Protein AF-A0A2M7WVD7-F1 (afdb_monomer)

Secondary structure (DSSP, 8-state):
------------S----------SS---------TT----SSPEEEE-SSSSSGGGEEEE---S---TTTTT-TT---SSHHHHHHHHHHHHHHHHHHHHHHHHHHHHHHHHHHHHHHHHHHHHHHHHHHHHHHHHHHHHHHHHHHHHHHHHHHHHHHHHHHHHHHHHHHHTT-

Solvent-accessible surface area (backbone atoms only — not comparable to full-atom values): 10589 Å² total; per-residue (Å²): 141,82,88,82,84,84,80,88,83,77,88,81,91,80,88,86,80,84,86,81,86,81,88,87,91,74,80,74,45,66,75,56,95,51,91,94,47,46,50,30,83,40,53,45,70,43,80,77,50,94,57,95,49,74,90,27,41,51,72,49,79,48,45,72,58,82,46,51,63,72,45,66,61,65,79,66,55,66,89,41,76,69,44,37,54,55,43,50,54,45,51,51,52,37,49,51,53,53,50,51,53,51,49,53,53,51,52,52,49,52,51,50,53,51,52,50,55,51,49,52,52,53,51,51,54,52,49,52,52,51,49,54,51,53,52,52,53,49,50,52,50,50,52,51,50,52,51,52,51,50,50,54,54,46,51,53,52,50,52,53,49,52,53,52,54,54,53,58,56,58,58,73,78,104

Mean predicted aligned error: 15.78 Å

Structure (mmCIF, N/CA/C/O backbone):
data_AF-A0A2M7WVD7-F1
#
_entry.id   AF-A0A2M7WVD7-F1
#
loop_
_atom_site.group_PDB
_atom_site.id
_atom_site.type_symbol
_atom_site.label_atom_id
_atom_site.label_alt_id
_atom_site.label_comp_id
_atom_site.label_asym_id
_atom_site.label_entity_id
_atom_site.label_seq_id
_atom_site.pdbx_PDB_ins_code
_atom_site.Cartn_x
_atom_site.Cartn_y
_atom_site.Cartn_z
_atom_site.occupancy
_atom_site.B_iso_or_equiv
_atom_site.auth_seq_id
_atom_site.auth_comp_id
_atom_site.auth_asym_id
_atom_site.auth_atom_id
_atom_site.pdbx_PDB_model_num
ATOM 1 N N . GLY A 1 1 ? 25.187 -17.369 32.639 1.00 41.97 1 GLY A N 1
ATOM 2 C CA . GLY A 1 1 ? 24.938 -17.478 31.192 1.00 41.97 1 GLY A CA 1
ATOM 3 C C . GLY A 1 1 ? 24.558 -16.109 30.700 1.00 41.97 1 GLY A C 1
ATOM 4 O O . GLY A 1 1 ? 23.445 -15.685 30.964 1.00 41.97 1 GLY A O 1
ATOM 5 N N . GLY A 1 2 ? 25.528 -15.379 30.153 1.00 37.69 2 GLY A N 1
ATOM 6 C CA . GLY A 1 2 ? 25.377 -13.987 29.734 1.00 37.69 2 GLY A CA 1
ATOM 7 C C . GLY A 1 2 ? 25.193 -13.874 28.225 1.00 37.69 2 GLY A C 1
ATOM 8 O O . GLY A 1 2 ? 25.705 -14.704 27.479 1.00 37.69 2 GLY A O 1
ATOM 9 N N . MET A 1 3 ? 24.480 -12.838 27.794 1.00 37.09 3 MET A N 1
ATOM 10 C CA . MET A 1 3 ? 24.447 -12.393 26.403 1.00 37.09 3 MET A CA 1
ATOM 11 C C . MET A 1 3 ? 25.398 -11.204 26.274 1.00 37.09 3 MET A C 1
ATOM 13 O O . MET A 1 3 ? 25.155 -10.139 26.837 1.00 37.09 3 MET A O 1
ATOM 17 N N . THR A 1 4 ? 26.514 -11.413 25.584 1.00 37.66 4 THR A N 1
ATOM 18 C CA . THR A 1 4 ? 27.480 -10.374 25.221 1.00 37.66 4 THR A CA 1
ATOM 19 C C . THR A 1 4 ? 27.088 -9.766 23.879 1.00 37.66 4 THR A C 1
ATOM 21 O O . THR A 1 4 ? 27.041 -10.476 22.875 1.00 37.66 4 THR A O 1
ATOM 24 N N . PHE A 1 5 ? 26.850 -8.457 23.849 1.00 33.06 5 PHE A N 1
ATOM 25 C CA . PHE A 1 5 ? 26.744 -7.685 22.614 1.00 33.06 5 PHE A CA 1
ATOM 26 C C . PHE A 1 5 ? 28.155 -7.327 22.136 1.00 33.06 5 PHE A C 1
ATOM 28 O O . PHE A 1 5 ? 28.904 -6.660 22.847 1.00 33.06 5 PHE A O 1
ATOM 35 N N . THR A 1 6 ? 28.531 -7.798 20.949 1.00 39.28 6 THR A N 1
ATOM 36 C CA . THR A 1 6 ? 29.788 -7.429 20.290 1.00 39.28 6 THR A CA 1
ATOM 37 C C . THR A 1 6 ? 29.563 -6.170 19.452 1.00 39.28 6 THR A C 1
ATOM 39 O O . THR A 1 6 ? 28.767 -6.174 18.515 1.00 39.28 6 THR A O 1
ATOM 42 N N . SER A 1 7 ? 30.222 -5.067 19.817 1.00 31.38 7 SER A N 1
ATOM 43 C CA . SER A 1 7 ? 30.329 -3.878 18.969 1.00 31.38 7 SER A CA 1
ATOM 44 C C . SER A 1 7 ? 31.570 -4.015 18.090 1.00 31.38 7 SER A C 1
ATOM 46 O O . SER A 1 7 ? 32.684 -4.081 18.612 1.00 31.38 7 SER A O 1
ATOM 48 N N . ALA A 1 8 ? 31.407 -4.006 16.769 1.00 38.06 8 ALA A N 1
ATOM 49 C CA . ALA A 1 8 ? 32.526 -3.794 15.861 1.00 38.06 8 ALA A CA 1
ATOM 50 C C . ALA A 1 8 ? 32.757 -2.283 15.718 1.00 38.06 8 ALA A C 1
ATOM 52 O O . ALA A 1 8 ? 31.971 -1.584 15.082 1.00 38.06 8 ALA A O 1
ATOM 53 N N . VAL A 1 9 ? 33.826 -1.783 16.343 1.00 37.94 9 VAL A N 1
ATOM 54 C CA . VAL A 1 9 ? 34.378 -0.455 16.064 1.00 37.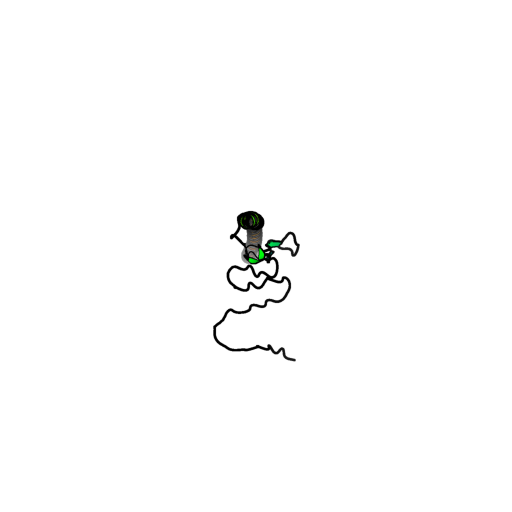94 9 VAL A CA 1
ATOM 55 C C . VAL A 1 9 ? 35.412 -0.589 14.946 1.00 37.94 9 VAL A C 1
ATOM 57 O O . VAL A 1 9 ? 36.328 -1.403 15.035 1.00 37.94 9 VAL A O 1
ATOM 60 N N . ALA A 1 10 ? 35.291 0.232 13.910 1.00 35.69 10 ALA A N 1
ATOM 61 C CA . ALA A 1 10 ? 36.413 0.616 13.066 1.00 35.69 10 ALA A CA 1
ATOM 62 C C . ALA A 1 10 ? 36.287 2.122 12.807 1.00 35.69 10 ALA A C 1
ATOM 64 O O . ALA A 1 10 ? 35.355 2.569 12.144 1.00 35.69 10 ALA A O 1
ATOM 65 N N . GLY A 1 11 ? 37.193 2.912 13.398 1.00 30.45 11 GLY A N 1
ATOM 66 C CA . GLY A 1 11 ? 37.416 4.304 12.993 1.00 30.45 11 GLY A CA 1
ATOM 67 C C . GLY A 1 11 ? 37.892 4.341 11.534 1.00 30.45 11 GLY A C 1
ATOM 68 O O . GLY A 1 11 ? 38.544 3.406 11.085 1.00 30.45 11 GLY A O 1
ATOM 69 N N . SER A 1 12 ? 37.573 5.358 10.737 1.00 31.17 12 SER A N 1
ATOM 70 C CA . SER A 1 12 ? 37.892 6.763 10.988 1.00 31.17 12 SER A CA 1
ATOM 71 C C . SER A 1 12 ? 36.862 7.739 10.382 1.00 31.17 12 SER A C 1
ATOM 73 O O . SER A 1 12 ? 36.537 7.679 9.205 1.00 31.17 12 SER A O 1
ATOM 75 N N . GLY A 1 13 ? 36.418 8.699 11.204 1.00 38.62 13 GLY A N 1
ATOM 76 C CA . GLY A 1 13 ? 36.063 10.065 10.794 1.00 38.62 13 GLY A CA 1
ATOM 77 C C . GLY A 1 13 ? 34.844 10.294 9.891 1.00 38.62 13 GLY A C 1
ATOM 78 O O . GLY A 1 13 ? 35.018 10.644 8.732 1.00 38.62 13 GLY A O 1
ATOM 79 N N . THR A 1 14 ? 33.626 10.224 10.440 1.00 38.44 14 THR A N 1
ATOM 80 C CA . THR A 1 14 ? 32.511 11.203 10.280 1.00 38.44 14 THR A CA 1
ATOM 81 C C . THR A 1 14 ? 31.289 10.718 11.092 1.00 38.44 14 THR A C 1
ATOM 83 O O . THR A 1 14 ? 31.072 9.511 11.186 1.00 38.44 14 THR A O 1
ATOM 86 N N . PRO A 1 15 ? 30.526 11.597 11.775 1.00 40.53 15 PRO A N 1
ATOM 87 C CA . PRO A 1 15 ? 29.565 11.174 12.797 1.00 40.53 15 PRO A CA 1
ATOM 88 C C . PRO A 1 15 ? 28.190 10.740 12.246 1.00 40.53 15 PRO A C 1
ATOM 90 O O . PRO A 1 15 ? 27.546 11.472 11.507 1.00 40.53 15 PRO A O 1
ATOM 93 N N . ALA A 1 16 ? 27.745 9.573 12.729 1.00 34.59 16 ALA A N 1
ATOM 94 C CA . ALA A 1 16 ? 26.398 9.218 13.205 1.00 34.59 16 ALA A CA 1
ATOM 95 C C . ALA A 1 16 ? 25.153 9.373 12.293 1.00 34.59 16 ALA A C 1
ATOM 97 O O . ALA A 1 16 ? 24.530 10.428 12.229 1.00 34.59 16 ALA A O 1
ATOM 98 N N . ALA A 1 17 ? 24.648 8.231 11.807 1.00 36.56 17 ALA A N 1
ATOM 99 C CA . ALA A 1 17 ? 23.211 7.942 11.715 1.00 36.56 17 ALA A CA 1
ATOM 100 C C . ALA A 1 17 ? 22.959 6.552 12.349 1.00 36.56 17 ALA A C 1
ATOM 102 O O . ALA A 1 17 ? 23.717 5.623 12.058 1.00 36.56 17 ALA A O 1
ATOM 103 N N . PRO A 1 18 ? 21.983 6.385 13.264 1.00 37.94 18 PRO A N 1
ATOM 104 C CA . PRO A 1 18 ? 21.839 5.154 14.035 1.00 37.94 18 PRO A CA 1
ATOM 105 C C . PRO A 1 18 ? 21.204 4.044 13.189 1.00 37.94 18 PRO A C 1
ATOM 107 O O . PRO A 1 18 ? 20.148 4.231 12.587 1.00 37.94 18 PRO A O 1
ATOM 110 N N . LEU A 1 19 ? 21.831 2.865 13.185 1.00 38.09 19 LEU A N 1
ATOM 111 C CA . LEU A 1 19 ? 21.198 1.621 12.751 1.00 38.09 19 LEU A CA 1
ATOM 112 C C . LEU A 1 19 ? 20.084 1.253 13.744 1.00 38.09 19 LEU A C 1
ATOM 114 O O . LEU A 1 19 ? 20.365 0.956 14.903 1.00 38.09 19 LEU A O 1
ATOM 118 N N . VAL A 1 20 ? 18.835 1.210 13.283 1.00 39.31 20 VAL A N 1
ATOM 119 C CA . VAL A 1 20 ? 17.7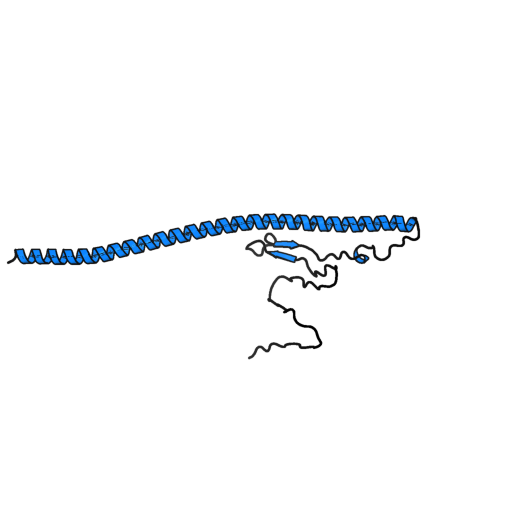44 0.512 13.977 1.00 39.31 20 VAL A CA 1
ATOM 120 C C . VAL A 1 20 ? 17.571 -0.843 13.297 1.00 39.31 20 VAL A C 1
ATOM 122 O O . VAL A 1 20 ? 16.986 -0.931 12.221 1.00 39.31 20 VAL A O 1
ATOM 125 N N . SER A 1 21 ? 18.100 -1.909 13.906 1.00 34.25 21 SER A N 1
ATOM 126 C CA . SER A 1 21 ? 17.664 -3.272 13.596 1.00 34.25 21 SER A CA 1
ATOM 127 C C . SER A 1 21 ? 16.483 -3.616 14.502 1.00 34.25 21 SER A C 1
ATOM 129 O O . SER A 1 21 ? 16.673 -3.917 15.682 1.00 34.25 21 SER A O 1
ATOM 131 N N . THR A 1 22 ? 15.270 -3.593 13.958 1.00 34.88 22 THR A N 1
ATOM 132 C CA . THR A 1 22 ? 14.122 -4.258 14.580 1.00 34.88 22 THR A CA 1
ATOM 133 C C . THR A 1 22 ? 13.917 -5.586 13.857 1.00 34.88 22 THR A C 1
ATOM 135 O O . THR A 1 22 ? 13.712 -5.635 12.648 1.00 34.88 22 THR A O 1
ATOM 138 N N . THR A 1 23 ? 14.073 -6.672 14.602 1.00 29.64 23 THR A N 1
ATOM 139 C CA . THR A 1 23 ? 14.019 -8.065 14.152 1.00 29.64 23 THR A CA 1
ATOM 140 C C . THR A 1 23 ? 12.601 -8.498 13.733 1.00 29.64 23 THR A C 1
ATOM 142 O O . THR A 1 23 ? 11.654 -8.269 14.475 1.00 29.64 23 THR A O 1
ATOM 145 N N . ALA A 1 24 ? 12.536 -9.228 12.605 1.00 31.09 24 ALA A N 1
ATOM 146 C CA . ALA A 1 24 ? 11.495 -10.146 12.095 1.00 31.09 24 ALA A CA 1
ATOM 147 C C . ALA A 1 24 ? 10.350 -9.623 11.180 1.00 31.09 24 ALA A C 1
ATOM 149 O O . ALA A 1 24 ? 9.319 -9.147 11.635 1.00 31.09 24 ALA A O 1
ATOM 150 N N . ALA A 1 25 ? 10.528 -9.942 9.882 1.00 34.47 25 ALA A N 1
ATOM 151 C CA . ALA A 1 25 ? 9.530 -10.259 8.841 1.00 34.47 25 ALA A CA 1
ATOM 152 C C . ALA A 1 25 ? 8.897 -9.144 7.976 1.00 34.47 25 ALA A C 1
ATOM 154 O O . ALA A 1 25 ? 7.697 -9.141 7.744 1.00 34.47 25 ALA A O 1
ATOM 155 N N . ALA A 1 26 ? 9.734 -8.295 7.376 1.00 32.94 26 ALA A N 1
ATOM 156 C CA . ALA A 1 26 ? 9.746 -8.013 5.931 1.00 32.94 26 ALA A CA 1
ATOM 157 C C . ALA A 1 26 ? 11.034 -7.230 5.640 1.00 32.94 26 ALA A C 1
ATOM 159 O O . ALA A 1 26 ? 11.339 -6.269 6.340 1.00 32.94 26 ALA A O 1
ATOM 160 N N . THR A 1 27 ? 11.832 -7.666 4.667 1.00 41.72 27 THR A N 1
ATOM 161 C CA . THR A 1 27 ? 13.074 -7.000 4.248 1.00 41.72 27 THR A CA 1
ATOM 162 C C . THR A 1 27 ? 12.766 -5.581 3.764 1.00 41.72 27 THR A C 1
ATOM 164 O O . THR A 1 27 ? 12.492 -5.363 2.587 1.00 41.72 27 THR A O 1
ATOM 167 N N . ALA A 1 28 ? 12.789 -4.607 4.674 1.00 43.19 28 ALA A N 1
ATOM 168 C CA . ALA A 1 28 ? 12.759 -3.196 4.331 1.00 43.19 28 ALA A CA 1
ATOM 169 C C . ALA A 1 28 ? 14.080 -2.869 3.626 1.00 43.19 28 ALA A C 1
ATOM 171 O O . ALA A 1 28 ? 15.150 -2.918 4.235 1.00 43.19 28 ALA A O 1
ATOM 172 N N . GLY A 1 29 ? 14.001 -2.615 2.318 1.00 46.50 29 GLY A N 1
ATOM 173 C CA . GLY A 1 29 ? 15.141 -2.275 1.479 1.00 46.50 29 GLY A CA 1
ATOM 174 C C . GLY A 1 29 ? 15.961 -1.141 2.092 1.00 46.50 29 GLY A C 1
ATOM 175 O O . GLY A 1 29 ? 15.467 -0.034 2.298 1.00 46.50 29 GLY A O 1
ATOM 176 N N . THR A 1 30 ? 17.227 -1.422 2.388 1.00 44.56 30 THR A N 1
ATOM 177 C CA . THR A 1 30 ? 18.209 -0.417 2.788 1.00 44.56 30 THR A CA 1
ATOM 178 C C . THR A 1 30 ? 18.459 0.522 1.611 1.00 44.56 30 THR A C 1
ATOM 180 O O . THR A 1 30 ? 19.061 0.114 0.620 1.00 44.56 30 THR A O 1
ATOM 183 N N . ALA A 1 31 ? 17.999 1.768 1.708 1.00 46.78 31 ALA A N 1
ATOM 184 C CA . ALA A 1 31 ? 18.348 2.818 0.759 1.00 46.78 31 ALA A CA 1
ATOM 185 C C . ALA A 1 31 ? 19.815 3.229 0.973 1.00 46.78 31 ALA A C 1
ATOM 187 O O . ALA A 1 31 ? 20.156 3.838 1.986 1.00 46.78 31 ALA A O 1
ATOM 188 N N . SER A 1 32 ? 20.687 2.880 0.026 1.00 45.25 32 SER A N 1
ATOM 189 C CA . SER A 1 32 ? 22.034 3.443 -0.074 1.00 45.25 32 SER A CA 1
ATOM 190 C C . SER A 1 32 ? 21.930 4.767 -0.827 1.00 45.25 32 SER A C 1
ATOM 192 O O . SER A 1 32 ? 21.566 4.792 -2.001 1.00 45.25 32 SER A O 1
ATOM 194 N N . THR A 1 33 ? 22.192 5.889 -0.158 1.00 41.69 33 THR A N 1
ATOM 195 C CA . THR A 1 33 ? 22.231 7.219 -0.778 1.00 41.69 33 THR A CA 1
ATOM 196 C C . THR A 1 33 ? 23.483 7.365 -1.648 1.00 41.69 33 THR A C 1
ATOM 198 O O . THR A 1 33 ? 24.472 7.977 -1.252 1.00 41.69 33 THR A O 1
ATOM 201 N N . ALA A 1 34 ? 23.428 6.832 -2.869 1.00 40.34 34 ALA A N 1
ATOM 202 C CA . ALA A 1 34 ? 24.333 7.185 -3.956 1.00 40.34 34 ALA A CA 1
ATOM 203 C C . ALA A 1 34 ? 23.522 7.839 -5.089 1.00 40.34 34 ALA A C 1
ATOM 205 O O . ALA A 1 34 ? 22.672 7.215 -5.716 1.00 40.34 34 ALA A O 1
ATOM 206 N N . ALA A 1 35 ? 23.762 9.139 -5.281 1.00 40.84 35 ALA A N 1
ATOM 207 C CA . ALA A 1 35 ? 23.295 10.015 -6.359 1.00 40.84 35 ALA A CA 1
ATOM 208 C C . ALA A 1 35 ? 22.399 9.370 -7.444 1.00 40.84 35 ALA A C 1
ATOM 210 O O . ALA A 1 35 ? 22.886 8.773 -8.399 1.00 40.84 35 ALA A O 1
ATOM 211 N N . GLY A 1 36 ? 21.080 9.564 -7.332 1.00 49.72 36 GLY A N 1
ATOM 212 C CA . GLY A 1 36 ? 20.131 9.379 -8.438 1.00 49.72 36 GLY A CA 1
ATOM 213 C C . GLY A 1 36 ? 19.906 7.944 -8.928 1.00 49.72 36 GLY A C 1
ATOM 214 O O . GLY A 1 36 ? 19.154 7.760 -9.885 1.00 49.72 36 GLY A O 1
ATOM 215 N N . ALA A 1 37 ? 20.510 6.938 -8.292 1.00 52.66 37 ALA A N 1
ATOM 216 C CA . ALA A 1 37 ? 20.214 5.536 -8.543 1.00 52.66 37 ALA A CA 1
ATOM 217 C C . ALA A 1 37 ? 19.297 5.006 -7.436 1.00 52.66 37 ALA A C 1
ATOM 219 O O . ALA A 1 37 ? 19.625 5.058 -6.253 1.00 52.66 37 ALA A O 1
ATOM 220 N N . SER A 1 38 ? 18.130 4.503 -7.827 1.00 55.59 38 SER A N 1
ATOM 221 C CA . SER A 1 38 ? 17.209 3.780 -6.956 1.00 55.59 38 SER A CA 1
ATOM 222 C C . SER A 1 38 ? 17.847 2.444 -6.545 1.00 55.59 38 SER A C 1
ATOM 224 O O . SER A 1 38 ? 17.562 1.406 -7.132 1.00 55.59 38 SER A O 1
ATOM 226 N N . ASP A 1 39 ? 18.761 2.451 -5.573 1.00 61.72 39 ASP A N 1
ATOM 227 C CA . ASP A 1 39 ? 19.387 1.237 -5.023 1.00 61.72 39 ASP A CA 1
ATOM 228 C C . ASP A 1 39 ? 18.452 0.531 -4.022 1.00 61.72 39 ASP A C 1
ATOM 230 O O . ASP A 1 39 ? 18.869 0.063 -2.961 1.00 61.72 39 ASP A O 1
ATOM 234 N N . TYR A 1 40 ? 17.156 0.460 -4.333 1.00 67.44 40 TYR A N 1
ATOM 235 C CA . TYR A 1 40 ? 16.240 -0.363 -3.557 1.00 67.44 40 TYR A CA 1
ATOM 236 C C . TYR A 1 40 ? 16.478 -1.821 -3.944 1.00 67.44 40 TYR A C 1
ATOM 238 O O . TYR A 1 40 ? 16.296 -2.213 -5.092 1.00 67.44 40 TYR A O 1
ATOM 246 N N . ALA A 1 41 ? 16.920 -2.628 -2.981 1.00 65.25 41 ALA A N 1
ATOM 247 C CA . ALA A 1 41 ? 17.203 -4.047 -3.199 1.00 65.25 41 ALA A CA 1
ATOM 248 C C . ALA A 1 41 ? 15.932 -4.910 -3.326 1.00 65.25 41 ALA A C 1
ATOM 250 O O . ALA A 1 41 ? 16.008 -6.052 -3.773 1.00 65.25 41 ALA A O 1
ATOM 251 N N . ALA A 1 42 ? 14.777 -4.382 -2.911 1.00 72.31 42 ALA A N 1
ATOM 252 C CA . ALA A 1 42 ? 13.482 -5.048 -2.969 1.00 72.31 42 ALA A CA 1
ATOM 253 C C . ALA A 1 42 ? 12.346 -4.019 -3.065 1.00 72.31 42 ALA A C 1
ATOM 255 O O . ALA A 1 42 ? 12.523 -2.855 -2.689 1.00 72.31 42 ALA A O 1
ATOM 256 N N . ALA A 1 43 ? 11.180 -4.465 -3.538 1.00 77.31 43 ALA A N 1
ATOM 257 C CA . ALA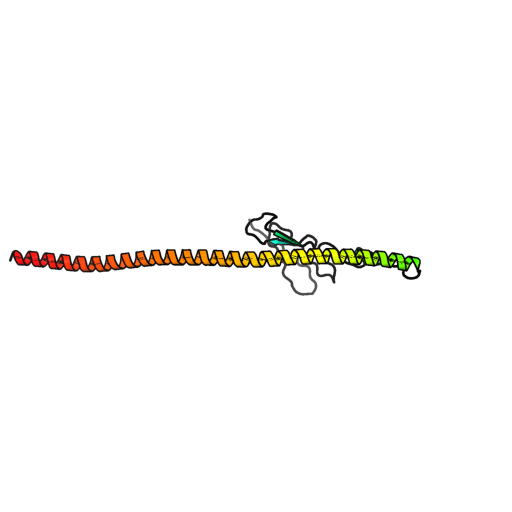 A 1 43 ? 9.962 -3.667 -3.521 1.00 77.31 43 ALA A CA 1
ATOM 258 C C . ALA A 1 43 ? 9.571 -3.301 -2.078 1.00 77.31 43 ALA A C 1
ATOM 260 O O . ALA A 1 43 ? 9.686 -4.112 -1.155 1.00 77.31 43 ALA A O 1
ATOM 261 N N . LEU A 1 44 ? 9.104 -2.070 -1.885 1.00 80.88 44 LEU A N 1
ATOM 262 C CA . LEU A 1 44 ? 8.650 -1.566 -0.594 1.00 80.88 44 LEU A CA 1
ATOM 263 C C . LEU A 1 44 ? 7.197 -1.988 -0.389 1.00 80.88 44 LEU A C 1
ATOM 265 O O . LEU A 1 44 ? 6.344 -1.649 -1.201 1.00 80.88 44 LEU A O 1
ATOM 269 N N . ALA A 1 45 ? 6.899 -2.718 0.681 1.00 82.81 45 ALA A N 1
ATOM 270 C CA . ALA A 1 45 ? 5.530 -3.072 1.041 1.00 82.81 45 ALA A CA 1
ATOM 271 C C . ALA A 1 45 ? 5.025 -2.149 2.157 1.00 82.81 45 ALA A C 1
ATOM 273 O O . ALA A 1 45 ? 5.629 -2.069 3.227 1.00 82.81 45 ALA A O 1
ATOM 274 N N . PHE A 1 46 ? 3.917 -1.458 1.907 1.00 83.19 46 PHE A N 1
ATOM 275 C CA . PHE A 1 46 ? 3.213 -0.638 2.886 1.00 83.19 46 PHE A CA 1
ATOM 276 C C . PHE A 1 46 ? 2.021 -1.416 3.431 1.00 83.19 46 PHE A C 1
ATOM 278 O O . PHE A 1 46 ? 1.113 -1.774 2.682 1.00 83.19 46 PHE A O 1
ATOM 285 N N . GLN A 1 47 ? 2.012 -1.659 4.740 1.00 85.38 47 GLN A N 1
ATOM 286 C CA . GLN A 1 47 ? 0.877 -2.268 5.424 1.00 85.38 47 GLN A CA 1
ATOM 287 C C . GLN A 1 47 ? -0.239 -1.230 5.577 1.00 85.38 47 GLN A C 1
ATOM 289 O O . GLN A 1 47 ? -0.041 -0.192 6.208 1.00 85.38 47 GLN A O 1
ATOM 294 N N . VAL A 1 48 ? -1.408 -1.513 5.006 1.00 82.81 48 VAL A N 1
ATOM 295 C CA . VAL A 1 48 ? -2.557 -0.593 4.993 1.00 82.81 48 VAL A CA 1
ATOM 296 C C . VAL A 1 48 ? -3.832 -1.182 5.607 1.00 82.81 48 VAL A C 1
ATOM 298 O O . VAL A 1 48 ? -4.838 -0.487 5.712 1.00 82.81 48 VAL A O 1
ATOM 301 N N . GLY A 1 49 ? -3.800 -2.445 6.043 1.00 79.88 49 GLY A N 1
ATOM 302 C CA . GLY A 1 49 ? -4.903 -3.094 6.756 1.00 79.88 49 GLY A CA 1
ATOM 303 C C . GLY A 1 49 ? -4.458 -3.808 8.034 1.00 79.88 49 GLY A C 1
ATOM 304 O O . GLY A 1 49 ? -3.274 -3.844 8.359 1.00 79.88 49 GLY A O 1
ATOM 305 N N . ALA A 1 50 ? -5.414 -4.389 8.760 1.00 76.38 50 ALA A N 1
ATOM 306 C CA . ALA A 1 50 ? -5.157 -5.023 10.058 1.00 76.38 50 ALA A CA 1
ATOM 307 C C . ALA A 1 50 ? -4.516 -6.420 9.949 1.00 76.38 50 ALA A C 1
ATOM 309 O O . ALA A 1 50 ? -3.717 -6.796 10.801 1.00 76.38 50 ALA A O 1
ATOM 310 N N . ASP A 1 51 ? -4.846 -7.174 8.896 1.00 83.38 51 ASP A N 1
ATOM 311 C CA . ASP A 1 51 ? -4.353 -8.541 8.697 1.00 83.38 51 ASP A CA 1
ATOM 312 C C . ASP A 1 51 ? -3.081 -8.615 7.844 1.00 83.38 51 ASP A C 1
ATOM 314 O O . ASP A 1 51 ? -2.846 -7.791 6.960 1.00 83.38 51 ASP A O 1
ATOM 318 N N . ASN A 1 52 ? -2.310 -9.690 8.022 1.00 76.56 52 ASN A N 1
ATOM 319 C CA . ASN A 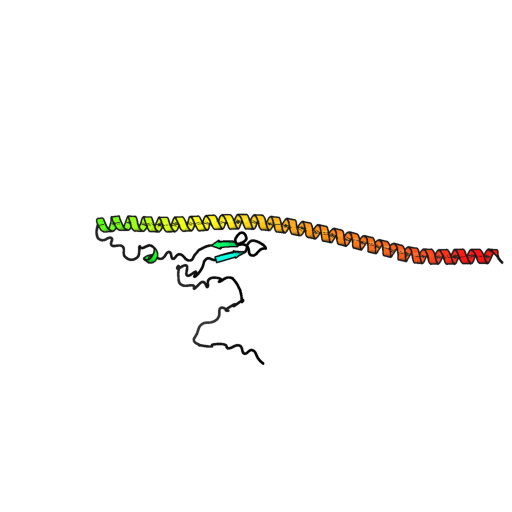1 52 ? -1.082 -9.981 7.265 1.00 76.56 52 ASN A CA 1
ATOM 320 C C . ASN A 1 52 ? -1.346 -10.582 5.866 1.00 76.56 52 ASN A C 1
ATOM 322 O O . ASN A 1 52 ? -0.514 -11.314 5.329 1.00 76.56 52 ASN A O 1
ATOM 326 N N . ASN A 1 53 ? -2.517 -10.329 5.276 1.00 80.88 53 ASN A N 1
ATOM 327 C CA . ASN A 1 53 ? -2.843 -10.792 3.927 1.00 80.88 53 ASN A CA 1
ATOM 328 C C . ASN A 1 53 ? -2.173 -9.887 2.872 1.00 80.88 53 ASN A C 1
ATOM 330 O O . ASN A 1 53 ? -1.961 -8.698 3.107 1.00 80.88 53 ASN A O 1
ATOM 334 N N . ALA A 1 54 ? -1.869 -10.431 1.692 1.00 76.31 54 ALA A N 1
ATOM 335 C CA . ALA A 1 54 ? -1.365 -9.667 0.551 1.00 76.31 54 ALA A CA 1
ATOM 336 C C . ALA A 1 54 ? -2.322 -8.534 0.133 1.00 76.31 54 ALA A C 1
ATOM 338 O O . ALA A 1 54 ? -1.868 -7.467 -0.262 1.00 76.31 54 ALA A O 1
ATOM 339 N N . ASN A 1 55 ? -3.635 -8.722 0.299 1.00 79.19 55 ASN A N 1
ATOM 340 C CA . ASN A 1 55 ? -4.638 -7.696 -0.020 1.00 79.19 55 ASN A CA 1
ATOM 341 C C . ASN A 1 55 ? -4.590 -6.473 0.915 1.00 79.19 55 ASN A C 1
ATOM 343 O O . ASN A 1 55 ? -5.137 -5.425 0.583 1.00 79.19 55 ASN A O 1
ATOM 347 N N . ASN A 1 56 ? -3.940 -6.601 2.074 1.00 79.94 56 ASN A N 1
ATOM 348 C CA . ASN A 1 56 ? -3.800 -5.539 3.069 1.00 79.94 56 ASN A CA 1
ATOM 349 C C . ASN A 1 56 ? -2.461 -4.800 2.929 1.00 79.94 56 ASN A C 1
ATOM 351 O O . ASN A 1 56 ? -2.100 -4.003 3.799 1.00 79.94 56 ASN A O 1
ATOM 355 N N . GLN A 1 57 ? -1.722 -5.070 1.852 1.00 84.50 57 GLN A N 1
ATOM 356 C CA . GLN A 1 57 ? -0.425 -4.481 1.569 1.00 84.50 57 GLN A CA 1
ATOM 357 C C . GLN A 1 57 ? -0.435 -3.821 0.194 1.00 84.50 57 GLN A C 1
ATOM 359 O O . GLN A 1 57 ? -0.923 -4.382 -0.785 1.00 84.50 57 GLN A O 1
ATOM 364 N N . VAL A 1 58 ? 0.143 -2.627 0.116 1.00 82.88 58 VAL A N 1
ATOM 365 C CA . VAL A 1 58 ? 0.412 -1.942 -1.150 1.00 82.88 58 VAL A CA 1
ATOM 366 C C . VAL A 1 58 ? 1.907 -2.020 -1.404 1.00 82.88 58 VAL A C 1
ATOM 368 O O . VAL A 1 58 ? 2.698 -1.510 -0.613 1.00 82.88 58 VAL A O 1
ATOM 371 N N . SER A 1 59 ? 2.306 -2.684 -2.487 1.00 84.00 59 SER A N 1
ATOM 372 C CA . SER A 1 59 ? 3.712 -2.798 -2.867 1.00 84.00 59 SER A CA 1
ATOM 373 C C . SER A 1 59 ? 4.085 -1.723 -3.881 1.00 84.00 59 SER A C 1
ATOM 375 O O . SER A 1 59 ? 3.347 -1.480 -4.831 1.00 84.00 59 SER A O 1
ATOM 377 N N . VAL A 1 60 ? 5.237 -1.089 -3.679 1.00 83.94 60 VAL A N 1
ATOM 378 C CA . VAL A 1 60 ? 5.825 -0.119 -4.598 1.00 83.94 60 VAL A CA 1
ATOM 379 C C . VAL A 1 60 ? 7.203 -0.624 -4.999 1.00 83.94 60 VAL A C 1
ATOM 381 O O . VAL A 1 60 ? 8.119 -0.704 -4.176 1.00 83.94 60 VAL A O 1
ATOM 384 N N . ASP A 1 61 ? 7.355 -0.974 -6.271 1.00 81.38 61 ASP A N 1
ATOM 385 C CA . ASP A 1 61 ? 8.624 -1.448 -6.809 1.00 81.38 61 ASP A CA 1
ATOM 386 C C . ASP A 1 61 ? 9.457 -0.276 -7.346 1.00 81.38 61 ASP A C 1
ATOM 388 O O . ASP A 1 61 ? 9.093 0.373 -8.328 1.00 81.38 61 ASP A O 1
ATOM 392 N N . LEU A 1 62 ? 10.572 0.019 -6.672 1.00 79.25 62 LEU A N 1
ATOM 393 C CA . LEU A 1 62 ? 11.573 1.007 -7.095 1.00 79.25 62 LEU A CA 1
ATOM 394 C C . LEU A 1 62 ? 12.933 0.343 -7.380 1.00 79.25 62 LEU A C 1
ATOM 396 O O . LEU A 1 62 ? 13.957 1.024 -7.404 1.00 79.25 62 LEU A O 1
ATOM 400 N N . THR A 1 63 ? 12.967 -0.976 -7.576 1.00 76.06 63 THR A N 1
ATOM 401 C CA . THR A 1 63 ? 14.215 -1.734 -7.784 1.00 76.06 63 THR A CA 1
ATOM 402 C C . THR A 1 63 ? 14.845 -1.479 -9.156 1.00 76.06 63 THR A C 1
ATOM 404 O O . THR A 1 63 ? 16.052 -1.650 -9.345 1.00 76.06 63 THR A O 1
ATOM 407 N N . ALA A 1 64 ? 14.041 -1.042 -10.127 1.00 76.38 64 ALA A N 1
ATOM 408 C CA . ALA A 1 64 ? 14.505 -0.724 -11.467 1.00 76.38 64 ALA A CA 1
ATOM 409 C C . ALA A 1 64 ? 15.451 0.491 -11.468 1.00 76.38 64 ALA A C 1
ATOM 411 O O . ALA A 1 64 ? 15.138 1.566 -10.946 1.00 76.38 64 ALA A O 1
ATOM 412 N N . LYS A 1 65 ? 16.616 0.331 -12.110 1.00 74.81 65 LYS A N 1
ATOM 413 C CA . LYS A 1 65 ? 17.614 1.397 -12.263 1.00 74.81 65 LYS A CA 1
ATOM 414 C C . LYS A 1 65 ? 17.366 2.187 -13.544 1.00 74.81 65 LYS A C 1
ATOM 416 O O . LYS A 1 65 ? 17.376 1.620 -14.631 1.00 74.81 65 LYS A O 1
ATOM 421 N N . TYR A 1 66 ? 17.251 3.508 -13.417 1.00 77.25 66 TYR A N 1
ATOM 422 C CA . TYR A 1 66 ? 17.029 4.428 -14.541 1.00 77.25 66 TYR A CA 1
ATOM 423 C C . TYR A 1 66 ? 18.288 5.207 -14.955 1.00 77.25 66 TYR A C 1
ATOM 425 O O . TYR A 1 66 ? 18.210 6.363 -15.365 1.00 77.25 66 TYR A O 1
ATOM 433 N N . THR A 1 67 ? 19.471 4.601 -14.818 1.00 81.00 67 THR A N 1
ATOM 434 C CA . THR A 1 67 ? 20.732 5.242 -15.223 1.00 81.00 67 THR A CA 1
ATOM 435 C C . THR A 1 67 ? 20.873 5.264 -16.744 1.00 81.00 67 THR A C 1
ATOM 437 O O . THR A 1 67 ? 20.288 4.439 -17.446 1.00 81.00 67 THR A O 1
ATOM 440 N N . THR A 1 68 ? 21.686 6.180 -17.274 1.00 78.69 68 THR A N 1
ATOM 441 C CA . THR A 1 68 ? 21.960 6.267 -18.720 1.00 78.69 68 THR A CA 1
ATOM 442 C C . THR A 1 68 ? 22.483 4.945 -19.284 1.00 78.69 68 THR A C 1
ATOM 444 O O . THR A 1 68 ? 22.084 4.551 -20.371 1.00 78.69 68 THR A O 1
ATOM 447 N N . THR A 1 69 ? 23.299 4.205 -18.532 1.00 79.62 69 THR A N 1
ATOM 448 C CA . THR A 1 69 ? 23.756 2.862 -18.918 1.00 79.62 69 THR A CA 1
ATOM 449 C C . THR A 1 69 ? 22.628 1.829 -18.888 1.00 79.62 69 THR A C 1
ATOM 451 O O . THR A 1 69 ? 22.504 1.053 -19.830 1.00 79.62 69 THR A O 1
ATOM 454 N N . ALA A 1 70 ? 21.784 1.827 -17.849 1.00 77.81 70 ALA A N 1
ATOM 455 C CA . ALA A 1 70 ? 20.675 0.875 -17.724 1.00 77.81 70 ALA A CA 1
ATOM 456 C C . ALA A 1 70 ? 19.592 1.077 -18.799 1.00 77.81 70 ALA A C 1
ATOM 458 O O . ALA A 1 70 ? 18.962 0.115 -19.227 1.00 77.81 70 ALA A O 1
ATOM 459 N N . LEU A 1 71 ? 19.413 2.315 -19.268 1.00 80.50 71 LEU A N 1
ATOM 460 C CA . LEU A 1 71 ? 18.489 2.666 -20.352 1.00 80.50 71 LEU A CA 1
ATOM 461 C C . LEU A 1 71 ? 19.129 2.568 -21.750 1.00 80.50 71 LEU A C 1
ATOM 463 O O . LEU A 1 71 ? 18.459 2.850 -22.739 1.00 80.50 71 LEU A O 1
ATOM 467 N N . GLY A 1 72 ? 20.408 2.185 -21.856 1.00 79.06 72 GLY A N 1
ATOM 468 C CA . GLY A 1 72 ? 21.110 2.045 -23.140 1.00 79.06 72 GLY A CA 1
ATOM 469 C C . GLY A 1 72 ? 21.573 3.363 -23.783 1.00 79.06 72 GLY A C 1
ATOM 470 O O . GLY A 1 72 ? 22.000 3.367 -24.933 1.00 79.06 72 GLY A O 1
ATOM 471 N N . LEU A 1 73 ? 21.531 4.480 -23.051 1.00 81.31 73 LEU A N 1
ATOM 472 C CA . LEU A 1 73 ? 21.947 5.824 -23.486 1.00 81.31 73 LEU A CA 1
ATOM 473 C C . LEU A 1 73 ? 23.440 6.127 -23.229 1.00 81.31 73 LEU A C 1
ATOM 475 O O . LEU A 1 73 ? 23.904 7.232 -23.491 1.00 81.31 73 LEU A O 1
ATOM 479 N N . GLY A 1 74 ? 24.210 5.188 -22.675 1.00 71.94 74 GLY A N 1
ATOM 480 C CA . GLY A 1 74 ? 25.579 5.454 -22.212 1.00 71.94 74 GLY A CA 1
ATOM 481 C C . GLY A 1 74 ? 26.623 5.697 -23.314 1.00 71.94 74 GLY A C 1
ATOM 482 O O . GLY A 1 74 ? 27.584 6.424 -23.081 1.00 71.94 74 GLY A O 1
ATOM 483 N N . THR A 1 75 ? 26.460 5.105 -24.501 1.00 68.50 75 THR A N 1
ATOM 484 C CA . THR A 1 75 ? 27.485 5.100 -25.568 1.00 68.50 75 THR A CA 1
ATOM 485 C C . THR A 1 75 ? 26.889 5.368 -26.954 1.00 68.50 75 THR A C 1
ATOM 487 O O . THR A 1 75 ? 27.212 4.681 -27.921 1.00 68.50 75 THR A O 1
ATOM 490 N N . GLY A 1 76 ? 25.963 6.323 -27.053 1.00 70.56 76 GLY A N 1
ATOM 491 C CA . GLY A 1 76 ? 25.355 6.699 -28.329 1.00 70.56 76 GLY A CA 1
ATOM 492 C C . GLY A 1 76 ? 26.351 7.342 -29.284 1.00 70.56 76 GLY A C 1
ATOM 493 O O . GLY A 1 76 ? 26.816 8.449 -29.021 1.00 70.56 76 GLY A O 1
ATOM 494 N N . ASP A 1 77 ? 26.655 6.679 -30.398 1.00 73.50 77 ASP A N 1
ATOM 495 C CA . ASP A 1 77 ? 27.400 7.294 -31.494 1.00 73.50 77 ASP A CA 1
ATOM 496 C C . ASP A 1 77 ? 26.458 8.192 -32.316 1.00 73.50 77 ASP A C 1
ATOM 498 O O . ASP A 1 77 ? 25.462 7.735 -32.877 1.00 73.50 77 ASP A O 1
ATOM 502 N N . LEU A 1 78 ? 26.765 9.489 -32.359 1.00 84.19 78 LEU A N 1
ATOM 503 C CA . LEU A 1 78 ? 26.015 10.511 -33.099 1.00 84.19 78 LEU A CA 1
ATOM 504 C C . LEU A 1 78 ? 26.796 11.047 -34.306 1.00 84.19 78 LEU A C 1
ATOM 506 O O . LEU A 1 78 ? 26.363 12.006 -34.944 1.00 84.19 78 LEU A O 1
ATOM 510 N N . LEU A 1 79 ? 27.957 10.462 -34.617 1.00 87.56 79 LEU A N 1
ATOM 511 C CA . LEU A 1 79 ? 28.866 10.978 -35.641 1.00 87.56 79 LEU A CA 1
ATOM 512 C C . LEU A 1 79 ? 28.386 10.685 -37.068 1.00 87.56 79 LEU A C 1
ATOM 514 O O . LEU A 1 79 ? 28.811 11.354 -38.009 1.00 87.56 79 LEU A O 1
ATOM 518 N N . THR A 1 80 ? 27.489 9.713 -37.245 1.00 89.12 80 THR A N 1
ATOM 519 C CA . THR A 1 80 ? 26.900 9.377 -38.547 1.00 89.12 80 THR A CA 1
ATOM 520 C C . THR A 1 80 ? 25.383 9.510 -38.521 1.00 89.12 80 THR A C 1
ATOM 522 O O . THR A 1 80 ? 24.736 9.281 -37.500 1.00 89.12 80 THR A O 1
ATOM 525 N N . GLN A 1 81 ? 24.788 9.836 -39.672 1.00 87.19 81 GLN A N 1
ATOM 526 C CA . GLN A 1 81 ? 23.335 9.975 -39.797 1.00 87.19 81 GLN A CA 1
ATOM 527 C C . GLN A 1 81 ? 22.591 8.671 -39.458 1.00 87.19 81 GLN A C 1
ATOM 529 O O . GLN A 1 81 ? 21.540 8.714 -38.824 1.00 87.19 81 GLN A O 1
ATOM 534 N N . ALA A 1 82 ? 23.149 7.519 -39.841 1.00 88.00 82 ALA A N 1
ATOM 535 C CA . ALA A 1 82 ? 22.577 6.213 -39.527 1.00 88.00 82 ALA A CA 1
ATOM 536 C C . ALA A 1 82 ? 22.654 5.897 -38.021 1.00 88.00 82 ALA A C 1
ATOM 538 O O . ALA A 1 82 ? 21.671 5.440 -37.442 1.00 88.00 82 ALA A O 1
ATOM 539 N N . ALA A 1 83 ? 23.786 6.184 -37.366 1.00 85.12 83 ALA A N 1
ATOM 540 C CA . ALA A 1 83 ? 23.934 5.960 -35.927 1.00 85.12 83 ALA A CA 1
ATOM 541 C C . ALA A 1 83 ? 23.026 6.892 -35.1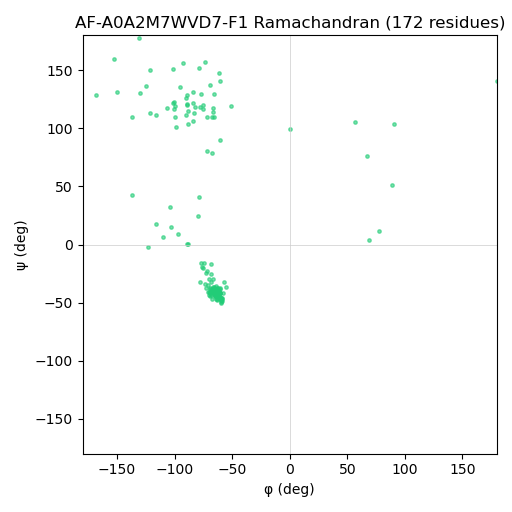03 1.00 85.12 83 ALA A C 1
ATOM 543 O O . ALA A 1 83 ? 22.376 6.441 -34.160 1.00 85.12 83 ALA A O 1
ATOM 544 N N . ALA A 1 84 ? 22.873 8.151 -35.528 1.00 86.06 84 ALA A N 1
ATOM 545 C CA . ALA A 1 84 ? 21.954 9.097 -34.902 1.00 86.06 84 ALA A CA 1
ATOM 546 C C . ALA A 1 84 ? 20.479 8.658 -35.006 1.00 86.06 84 ALA A C 1
ATOM 548 O O . ALA A 1 84 ? 19.741 8.795 -34.033 1.00 86.06 84 ALA A O 1
ATOM 549 N N . GLN A 1 85 ? 20.048 8.096 -36.145 1.00 88.62 85 GLN A N 1
ATOM 550 C CA . GLN A 1 85 ? 18.686 7.557 -36.298 1.00 88.62 85 GLN A CA 1
ATOM 551 C C . GLN A 1 85 ? 18.433 6.386 -35.341 1.00 88.62 85 GLN A C 1
ATOM 553 O O . GLN A 1 85 ? 17.449 6.403 -34.606 1.00 88.62 85 GLN A O 1
ATOM 558 N N . THR A 1 86 ? 19.365 5.435 -35.263 1.00 86.94 86 THR A N 1
ATOM 559 C CA . THR A 1 86 ? 19.278 4.312 -34.314 1.00 86.94 86 THR A CA 1
ATOM 560 C C . THR A 1 86 ? 19.255 4.793 -32.861 1.00 86.94 86 THR A C 1
ATOM 562 O O . THR A 1 86 ? 18.521 4.260 -32.031 1.00 86.94 86 THR A O 1
ATOM 565 N N . TYR A 1 87 ? 20.026 5.832 -32.530 1.00 88.69 87 TYR A N 1
ATOM 566 C CA . TYR A 1 87 ? 20.057 6.370 -31.172 1.00 88.69 87 TYR A CA 1
ATOM 567 C C . TYR A 1 87 ? 18.743 7.054 -30.763 1.00 88.69 87 TYR A C 1
ATOM 569 O O . TYR A 1 87 ? 18.350 6.975 -29.598 1.00 88.69 87 TYR A O 1
ATOM 577 N N . ILE A 1 88 ? 18.027 7.677 -31.707 1.00 88.94 88 ILE A N 1
ATOM 578 C CA . ILE A 1 88 ? 16.684 8.228 -31.460 1.00 88.94 88 ILE A CA 1
ATOM 579 C C . ILE A 1 88 ? 15.711 7.114 -31.053 1.00 88.94 88 ILE A C 1
ATOM 581 O O . ILE A 1 88 ? 14.931 7.305 -30.117 1.00 88.94 88 ILE A O 1
ATOM 585 N N . ASP A 1 89 ? 15.781 5.943 -31.687 1.00 89.69 89 ASP A N 1
ATOM 586 C CA . ASP A 1 89 ? 14.933 4.799 -31.331 1.00 89.69 89 ASP A CA 1
ATOM 587 C C . ASP A 1 89 ? 15.267 4.241 -29.938 1.00 89.69 89 ASP A C 1
ATOM 589 O O . ASP A 1 89 ? 14.362 3.952 -29.142 1.00 89.69 89 ASP A O 1
ATOM 593 N N . THR A 1 90 ? 16.555 4.171 -29.586 1.00 88.62 90 THR A N 1
ATOM 594 C CA . THR A 1 90 ? 16.998 3.816 -28.227 1.00 88.62 90 THR A CA 1
ATOM 595 C C . THR A 1 90 ? 16.481 4.820 -27.195 1.00 88.62 90 THR A C 1
ATOM 597 O O . THR A 1 90 ? 15.901 4.428 -26.180 1.00 88.62 90 THR A O 1
ATOM 600 N N . ALA A 1 91 ? 16.608 6.122 -27.467 1.00 88.50 91 ALA A N 1
ATOM 601 C CA . ALA A 1 91 ? 16.110 7.177 -26.587 1.00 88.50 91 ALA A CA 1
ATOM 602 C C . ALA A 1 91 ? 14.581 7.131 -26.430 1.00 88.50 91 ALA A C 1
ATOM 604 O O . ALA A 1 91 ? 14.065 7.307 -25.324 1.00 88.50 91 ALA A O 1
ATOM 605 N N . LYS A 1 92 ? 13.845 6.840 -27.509 1.00 91.31 92 LYS A N 1
ATOM 606 C CA . LYS A 1 92 ? 12.387 6.666 -27.474 1.00 91.31 92 LYS A CA 1
ATOM 607 C C . LYS A 1 92 ? 11.983 5.473 -26.611 1.00 91.31 92 LYS A C 1
ATOM 609 O O . LYS A 1 92 ? 11.048 5.579 -25.820 1.00 91.31 92 LYS A O 1
ATOM 614 N N . THR A 1 93 ? 12.704 4.363 -26.726 1.00 89.88 93 THR A N 1
ATOM 615 C CA . THR A 1 93 ? 12.475 3.169 -25.901 1.00 89.88 93 THR A CA 1
ATOM 616 C C . THR A 1 93 ? 12.722 3.471 -24.425 1.00 89.88 93 THR A C 1
ATOM 618 O O . THR A 1 93 ? 11.860 3.207 -23.591 1.00 89.88 93 THR A O 1
ATOM 621 N N . ALA A 1 94 ? 13.843 4.117 -24.107 1.00 88.44 94 ALA A N 1
ATOM 622 C CA . ALA A 1 94 ? 14.166 4.544 -22.750 1.00 88.44 94 ALA A CA 1
ATOM 623 C C . ALA A 1 94 ? 13.106 5.483 -22.147 1.00 88.44 94 ALA A C 1
ATOM 625 O O . ALA A 1 94 ? 12.718 5.336 -20.985 1.00 88.44 94 ALA A O 1
ATOM 626 N N . LEU A 1 95 ? 12.601 6.428 -22.946 1.00 90.19 95 LEU A N 1
ATOM 627 C CA . LEU A 1 95 ? 11.539 7.343 -22.539 1.00 90.19 95 LEU A CA 1
ATOM 628 C C . LEU A 1 95 ? 10.224 6.596 -22.269 1.00 90.19 95 LEU A C 1
ATOM 630 O O . LEU A 1 95 ? 9.583 6.860 -21.253 1.00 90.19 95 LEU A O 1
ATOM 634 N N . ASN A 1 96 ? 9.846 5.637 -23.120 1.00 91.31 96 ASN A N 1
ATOM 635 C CA . ASN A 1 96 ? 8.655 4.808 -22.906 1.00 91.31 96 ASN A CA 1
ATOM 636 C C . ASN A 1 96 ? 8.742 4.001 -21.603 1.00 91.31 96 ASN A C 1
ATOM 638 O O . ASN A 1 96 ? 7.763 3.942 -20.855 1.00 91.31 96 ASN A O 1
ATOM 642 N N . THR A 1 97 ? 9.911 3.435 -21.289 1.00 88.75 97 THR A N 1
ATOM 643 C CA . THR A 1 97 ? 10.140 2.733 -20.018 1.00 88.75 97 THR A CA 1
ATOM 644 C C . THR A 1 97 ? 9.931 3.667 -18.824 1.00 88.75 97 THR A C 1
ATOM 646 O O . THR A 1 97 ? 9.221 3.319 -17.883 1.00 88.75 97 THR A O 1
ATOM 649 N N . LEU A 1 98 ? 10.480 4.886 -18.876 1.00 87.81 98 LEU A N 1
ATOM 650 C CA . LEU A 1 98 ? 10.314 5.865 -17.798 1.00 87.81 98 LEU A CA 1
ATOM 651 C C . LEU A 1 98 ? 8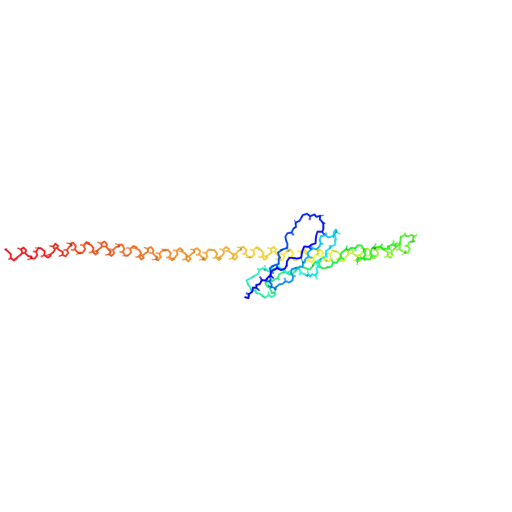.856 6.317 -17.632 1.00 87.81 98 LEU A C 1
ATOM 653 O O . LEU A 1 98 ? 8.390 6.483 -16.504 1.00 87.81 98 LEU A O 1
ATOM 657 N N . ILE A 1 99 ? 8.133 6.529 -18.735 1.00 91.56 99 ILE A N 1
ATOM 658 C CA . ILE A 1 99 ? 6.707 6.876 -18.689 1.00 91.56 99 ILE A CA 1
ATOM 659 C C . ILE A 1 99 ? 5.902 5.742 -18.060 1.00 91.56 99 ILE A C 1
ATOM 661 O O . ILE A 1 99 ? 5.066 6.019 -17.205 1.00 91.56 99 ILE A O 1
ATOM 665 N N . THR A 1 100 ? 6.179 4.494 -18.440 1.00 89.94 100 THR A N 1
ATOM 666 C CA . THR A 1 100 ? 5.491 3.316 -17.892 1.00 89.94 100 THR A CA 1
ATOM 667 C C . THR A 1 100 ? 5.687 3.239 -16.382 1.00 89.94 100 THR A C 1
ATOM 669 O O . THR A 1 100 ? 4.710 3.251 -15.642 1.00 89.94 100 THR A O 1
ATOM 672 N N . GLN A 1 101 ? 6.931 3.337 -15.904 1.00 87.00 101 GLN A N 1
ATOM 673 C CA . GLN A 1 101 ? 7.184 3.339 -14.463 1.00 87.00 101 GLN A CA 1
ATOM 674 C C . GLN A 1 101 ? 6.491 4.506 -13.745 1.00 87.00 101 GLN A C 1
ATOM 676 O O . GLN A 1 101 ? 5.955 4.342 -12.650 1.00 87.00 101 GLN A O 1
ATOM 681 N N . ARG A 1 102 ? 6.506 5.713 -14.325 1.00 89.56 102 ARG A N 1
ATOM 682 C CA . ARG A 1 102 ? 5.814 6.869 -13.728 1.00 89.56 102 ARG A CA 1
ATOM 683 C C . ARG A 1 102 ? 4.303 6.663 -13.678 1.00 89.56 102 ARG A C 1
ATOM 685 O O . ARG A 1 102 ? 3.680 7.114 -12.720 1.00 89.56 102 ARG A O 1
ATOM 692 N N . ALA A 1 103 ? 3.729 6.000 -14.679 1.00 91.31 103 ALA A N 1
ATOM 693 C CA . ALA A 1 103 ? 2.321 5.637 -14.683 1.00 91.31 103 ALA A CA 1
ATOM 694 C C . ALA A 1 103 ? 2.011 4.639 -13.558 1.00 91.31 103 ALA A C 1
ATOM 696 O O . ALA A 1 103 ? 1.062 4.866 -12.809 1.00 91.31 103 ALA A O 1
ATOM 697 N N . ASP A 1 104 ? 2.853 3.622 -13.364 1.00 89.44 104 ASP A N 1
ATOM 698 C CA . ASP A 1 104 ? 2.689 2.627 -12.296 1.00 89.44 104 ASP A CA 1
ATOM 699 C C . ASP A 1 104 ? 2.813 3.253 -10.895 1.00 89.44 104 ASP A C 1
ATOM 701 O O . ASP A 1 104 ? 1.991 2.998 -10.007 1.00 89.44 104 ASP A O 1
ATOM 705 N N . LEU A 1 105 ? 3.782 4.155 -10.698 1.00 88.62 105 LEU A N 1
ATOM 706 C CA . LEU A 1 105 ? 3.908 4.924 -9.454 1.00 88.62 105 LEU A CA 1
ATOM 707 C C . LEU A 1 105 ? 2.697 5.838 -9.223 1.00 88.62 105 LEU A C 1
ATOM 709 O O . LEU A 1 105 ? 2.209 5.934 -8.097 1.00 88.62 105 LEU A O 1
ATOM 713 N N . GLY A 1 106 ? 2.180 6.476 -10.276 1.00 92.00 106 GLY A N 1
ATOM 714 C CA . GLY A 1 106 ? 0.968 7.293 -10.202 1.00 92.00 106 GLY A CA 1
ATOM 715 C C . GLY A 1 106 ? -0.277 6.474 -9.847 1.00 92.00 106 GLY A C 1
ATOM 716 O O . GLY A 1 106 ? -1.074 6.893 -9.006 1.00 92.00 106 GLY A O 1
ATOM 717 N N . ALA A 1 107 ? -0.424 5.281 -10.427 1.00 90.25 107 ALA A N 1
ATOM 718 C CA . ALA A 1 107 ? -1.502 4.353 -10.095 1.00 90.25 107 ALA A CA 1
ATOM 719 C C . ALA A 1 107 ? -1.425 3.913 -8.626 1.00 90.25 107 ALA A C 1
ATOM 721 O O . ALA A 1 107 ? -2.425 3.961 -7.906 1.00 90.25 107 ALA A O 1
ATOM 722 N N . THR A 1 108 ? -0.223 3.577 -8.158 1.00 88.31 108 THR A N 1
ATOM 723 C CA . THR A 1 108 ? 0.005 3.176 -6.766 1.00 88.31 108 THR A CA 1
ATOM 724 C C . THR A 1 108 ? -0.244 4.335 -5.795 1.00 88.31 108 THR A C 1
ATOM 726 O O . THR A 1 108 ? -0.850 4.143 -4.744 1.00 88.31 108 THR A O 1
ATOM 729 N N . GLN A 1 109 ? 0.120 5.569 -6.160 1.00 90.31 109 GLN A N 1
ATOM 730 C CA . GLN A 1 109 ? -0.205 6.762 -5.372 1.00 90.31 109 GLN A CA 1
ATOM 731 C C . GLN A 1 109 ? -1.720 6.997 -5.276 1.00 90.31 109 GLN A C 1
ATOM 733 O O . GLN A 1 109 ? -2.221 7.339 -4.206 1.00 90.31 109 GLN A O 1
ATOM 738 N N . ASN A 1 110 ? -2.467 6.779 -6.361 1.00 93.00 110 ASN A N 1
ATOM 739 C CA . ASN A 1 110 ? -3.926 6.878 -6.334 1.00 93.00 110 ASN A CA 1
ATOM 740 C C . ASN A 1 110 ? -4.546 5.813 -5.414 1.00 93.00 110 ASN A C 1
ATOM 742 O O . ASN A 1 110 ? -5.414 6.120 -4.596 1.00 93.00 110 ASN A O 1
ATOM 746 N N . GLN A 1 111 ? -4.046 4.577 -5.481 1.00 90.50 111 GLN A N 1
ATOM 747 C CA . GLN A 1 111 ? -4.456 3.516 -4.564 1.00 90.50 111 GLN A CA 1
ATOM 748 C C . GLN A 1 111 ? -4.183 3.898 -3.102 1.00 90.50 111 GLN A C 1
ATOM 750 O O . GLN A 1 111 ? -5.076 3.763 -2.268 1.00 90.50 111 GLN A O 1
ATOM 755 N N . LEU A 1 112 ? -2.992 4.420 -2.789 1.00 89.25 112 LEU A N 1
ATOM 756 C CA . LEU A 1 112 ? -2.649 4.869 -1.435 1.00 89.25 112 LEU A CA 1
ATOM 757 C C . LEU A 1 112 ? -3.570 5.996 -0.950 1.00 89.25 112 LEU A C 1
ATOM 759 O O . LEU A 1 112 ? -4.038 5.934 0.184 1.00 89.25 112 LEU A O 1
ATOM 763 N N . ASN A 1 113 ? -3.896 6.973 -1.801 1.00 90.12 113 ASN A N 1
ATOM 764 C CA . ASN A 1 113 ? -4.840 8.041 -1.455 1.00 90.12 113 ASN A CA 1
ATOM 765 C C . ASN A 1 113 ? -6.245 7.492 -1.163 1.00 90.12 113 ASN A C 1
ATOM 767 O O . ASN A 1 113 ? -6.893 7.921 -0.206 1.00 90.12 113 ASN A O 1
ATOM 771 N N . PHE A 1 114 ? -6.718 6.528 -1.960 1.00 91.00 114 PHE A N 1
ATOM 772 C CA . PHE A 1 114 ? -8.012 5.885 -1.728 1.00 91.00 114 PHE A CA 1
ATOM 773 C C . PHE A 1 114 ? -8.030 5.110 -0.407 1.00 91.00 114 PHE A C 1
ATOM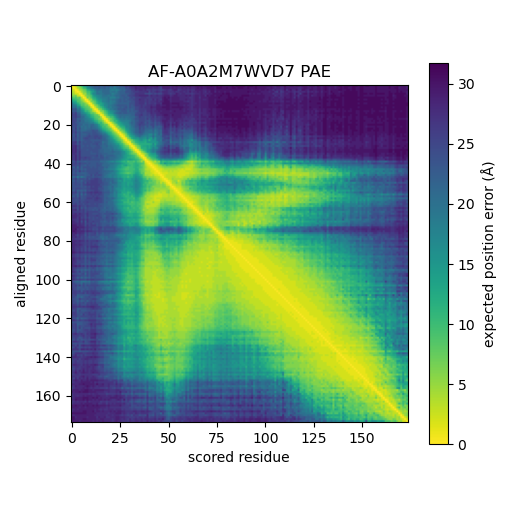 775 O O . PHE A 1 114 ? -8.958 5.260 0.390 1.00 91.00 114 PHE A O 1
ATOM 782 N N . VAL A 1 115 ? -6.992 4.312 -0.150 1.00 89.50 115 VAL A N 1
ATOM 783 C CA . VAL A 1 115 ? -6.894 3.526 1.084 1.00 89.50 115 VAL A CA 1
ATOM 784 C C . VAL A 1 115 ? -6.760 4.437 2.303 1.00 89.50 115 VAL A C 1
ATOM 786 O O . VAL A 1 115 ? -7.406 4.188 3.316 1.00 89.50 115 VAL A O 1
ATOM 789 N N . GLN A 1 116 ? -6.009 5.534 2.198 1.00 89.88 116 GLN A N 1
ATOM 790 C CA . GLN A 1 116 ? -5.917 6.541 3.253 1.00 89.88 116 GLN A CA 1
ATOM 791 C C . GLN A 1 116 ? -7.291 7.136 3.585 1.00 89.88 116 GLN A C 1
ATOM 793 O O . GLN A 1 116 ? -7.658 7.207 4.759 1.00 89.88 116 GLN A O 1
ATOM 798 N N . ALA A 1 117 ? -8.055 7.552 2.570 1.00 92.94 117 ALA A N 1
ATOM 799 C CA . ALA A 1 117 ? -9.388 8.113 2.770 1.00 92.94 117 ALA A CA 1
ATOM 800 C C . ALA A 1 117 ? -10.337 7.090 3.416 1.00 92.94 117 ALA A C 1
ATOM 802 O O . ALA A 1 117 ? -11.051 7.417 4.362 1.00 92.94 117 ALA A O 1
ATOM 803 N N . ASN A 1 118 ? -10.300 5.837 2.955 1.00 89.94 118 ASN A N 1
ATOM 804 C CA . ASN A 1 118 ? -11.113 4.767 3.523 1.00 89.94 118 ASN A CA 1
ATOM 805 C C . ASN A 1 118 ? -10.739 4.464 4.984 1.00 89.94 118 ASN A C 1
ATOM 807 O O . ASN A 1 118 ? -11.622 4.356 5.837 1.00 89.94 118 ASN A O 1
ATOM 811 N N . LEU A 1 119 ? -9.441 4.393 5.292 1.00 89.00 119 LEU A N 1
ATOM 812 C CA . LEU A 1 119 ? -8.952 4.147 6.645 1.00 89.00 119 LEU A CA 1
ATOM 813 C C . LEU A 1 119 ? -9.341 5.282 7.600 1.00 89.00 119 LEU A C 1
ATOM 815 O O . LEU A 1 119 ? -9.749 5.008 8.725 1.00 89.00 119 LEU A O 1
ATOM 819 N N . ALA A 1 120 ? -9.289 6.538 7.151 1.00 92.19 120 ALA A N 1
ATOM 820 C CA . ALA A 1 120 ? -9.744 7.678 7.945 1.00 92.19 120 ALA A CA 1
ATOM 821 C C . ALA A 1 120 ? -11.231 7.550 8.324 1.00 92.19 120 ALA A C 1
ATOM 823 O O . ALA A 1 120 ? -11.577 7.697 9.496 1.00 92.19 120 ALA A O 1
ATOM 824 N N . THR A 1 121 ? -12.095 7.186 7.369 1.00 94.50 121 THR A N 1
ATOM 825 C CA . THR A 1 121 ? -13.518 6.927 7.647 1.00 94.50 121 THR A CA 1
ATOM 826 C C . THR A 1 121 ? -13.710 5.739 8.591 1.00 94.50 121 THR A C 1
ATOM 828 O O . THR A 1 121 ? -14.515 5.815 9.518 1.00 94.50 121 THR A O 1
ATOM 831 N N . SER A 1 122 ? -12.959 4.650 8.410 1.00 91.94 122 SER A N 1
ATOM 832 C CA . SER A 1 122 ? -13.038 3.495 9.312 1.00 91.94 122 SER A CA 1
ATOM 833 C C . SER A 1 122 ? -12.607 3.848 10.742 1.00 91.94 122 SER A C 1
ATOM 835 O O . SER A 1 122 ? -13.211 3.362 11.700 1.00 91.94 122 SER A O 1
ATOM 837 N N . ILE A 1 123 ? -11.585 4.696 10.904 1.00 92.31 123 ILE A N 1
ATOM 838 C CA . ILE A 1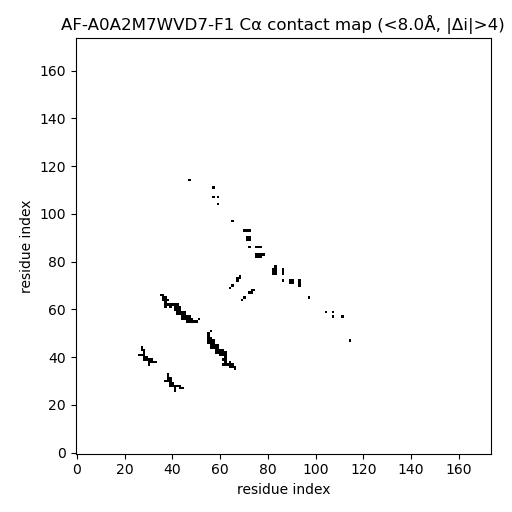 123 ? -11.133 5.193 12.211 1.00 92.31 123 ILE A CA 1
ATOM 839 C C . ILE A 1 123 ? -12.221 6.054 12.859 1.00 92.31 123 ILE A C 1
ATOM 841 O O . ILE A 1 123 ? -12.507 5.876 14.044 1.00 92.31 123 ILE A O 1
ATOM 845 N N . GLU A 1 124 ? -12.850 6.953 12.101 1.00 94.44 124 GLU A N 1
ATOM 846 C CA . GLU A 1 124 ? -13.959 7.779 12.588 1.00 94.44 124 GLU A CA 1
ATOM 847 C C . GLU A 1 124 ? -15.132 6.911 13.068 1.00 94.44 124 GLU A C 1
ATOM 849 O O . GLU A 1 124 ? -15.597 7.066 14.199 1.00 94.44 124 GLU A O 1
ATOM 854 N N . GLN A 1 125 ? -15.543 5.926 12.265 1.00 94.19 125 GLN A N 1
ATOM 855 C CA . GLN A 1 125 ? -16.616 4.992 12.618 1.00 94.19 125 GLN A CA 1
ATOM 856 C C . GLN A 1 125 ? -16.282 4.179 13.874 1.00 94.19 125 GLN A C 1
ATOM 858 O O . GLN A 1 125 ? -17.112 4.060 14.778 1.00 94.19 125 GLN A O 1
ATOM 863 N N . SER A 1 126 ? -15.057 3.655 13.972 1.00 94.19 126 SER A N 1
ATOM 864 C CA . SER A 1 126 ? -14.628 2.893 15.147 1.00 94.19 126 SER A CA 1
ATOM 865 C C . SER A 1 126 ? -14.540 3.772 16.394 1.00 94.19 126 SER A C 1
ATOM 867 O O . SER A 1 126 ? -14.881 3.322 17.486 1.00 94.19 126 SER A O 1
ATOM 869 N N . THR A 1 127 ? -14.109 5.025 16.257 1.00 95.56 127 THR A N 1
ATOM 870 C CA . THR A 1 127 ? -14.018 5.968 17.379 1.00 95.56 127 THR A CA 1
ATOM 871 C C . THR A 1 127 ? -15.409 6.368 17.864 1.00 95.56 127 THR A C 1
ATOM 873 O O . THR A 1 127 ? -15.643 6.394 19.071 1.00 95.56 127 THR A O 1
ATOM 876 N N . ALA A 1 128 ? -16.357 6.596 16.949 1.00 96.19 128 ALA A N 1
ATOM 877 C CA . ALA A 1 128 ? -17.753 6.859 17.289 1.00 96.19 128 ALA A CA 1
ATOM 878 C C . ALA A 1 128 ? -18.397 5.666 18.014 1.00 96.19 128 ALA A C 1
ATOM 880 O O . ALA A 1 128 ? -19.039 5.851 19.050 1.00 96.19 128 ALA A O 1
ATOM 881 N N . ALA A 1 129 ? -18.163 4.439 17.535 1.00 95.19 129 ALA A N 1
ATOM 882 C CA . ALA A 1 129 ? -18.632 3.229 18.208 1.00 95.19 129 ALA A CA 1
ATOM 883 C C . ALA A 1 129 ? -18.050 3.118 19.628 1.00 95.19 129 ALA A C 1
ATOM 885 O O . ALA A 1 129 ? -18.799 2.926 20.586 1.00 95.19 129 ALA A O 1
ATOM 886 N N . VAL A 1 130 ? -16.740 3.327 19.794 1.00 95.88 130 VAL A N 1
ATOM 887 C CA . VAL A 1 130 ? -16.092 3.311 21.117 1.00 95.88 130 VAL A CA 1
ATOM 888 C C . VAL A 1 130 ? -16.635 4.409 22.034 1.00 95.88 130 VAL A C 1
ATOM 890 O O . VAL A 1 130 ? -16.858 4.140 23.213 1.00 95.88 130 VAL A O 1
ATOM 893 N N . SER A 1 131 ? -16.885 5.618 21.522 1.00 96.75 131 SER A N 1
ATOM 894 C CA . SER A 1 131 ? -17.512 6.700 22.296 1.00 96.75 131 SER A CA 1
ATOM 895 C C . SER A 1 131 ? -18.894 6.283 22.790 1.00 96.75 131 SER A C 1
ATOM 897 O O . SER A 1 131 ? -19.174 6.399 23.977 1.00 96.75 131 SER A O 1
ATOM 899 N N . SER A 1 132 ? -19.725 5.715 21.909 1.00 94.62 132 SER A N 1
ATOM 900 C CA . SER A 1 132 ? -21.079 5.284 22.274 1.00 94.62 132 SER A CA 1
ATOM 901 C C . SER A 1 132 ? -21.093 4.178 23.334 1.00 94.62 132 SER A C 1
ATOM 903 O O . SER A 1 132 ? -21.929 4.205 24.233 1.00 94.62 132 SER A O 1
ATOM 905 N N . ILE A 1 133 ? -20.141 3.239 23.268 1.00 92.69 133 ILE A N 1
ATOM 906 C CA . ILE A 1 133 ? -19.994 2.172 24.266 1.00 92.69 133 ILE A CA 1
ATOM 907 C C . ILE A 1 133 ? -19.549 2.767 25.605 1.00 92.69 133 ILE A C 1
ATOM 909 O O . ILE A 1 133 ? -20.158 2.477 26.628 1.00 92.69 133 ILE A O 1
ATOM 913 N N . ARG A 1 134 ? -18.543 3.652 25.609 1.00 95.00 134 ARG A N 1
ATOM 914 C CA . ARG A 1 134 ? -18.068 4.302 26.843 1.00 95.00 134 ARG A CA 1
ATOM 915 C C . ARG A 1 134 ? -19.146 5.149 27.511 1.00 95.00 134 ARG A C 1
ATOM 917 O O . ARG A 1 134 ? -19.251 5.129 28.734 1.00 95.00 134 ARG A O 1
ATOM 924 N N . ASP A 1 135 ? -19.943 5.864 26.726 1.00 95.56 135 ASP A N 1
ATOM 925 C CA . ASP A 1 135 ? -21.040 6.676 27.251 1.00 95.56 135 ASP A CA 1
ATOM 926 C C . ASP A 1 135 ? -22.174 5.797 27.801 1.00 95.56 135 ASP A C 1
ATOM 928 O O . ASP A 1 135 ? -22.723 6.101 28.862 1.00 95.56 135 ASP A O 1
ATOM 932 N N . ALA A 1 136 ? -22.488 4.674 27.143 1.00 93.12 136 ALA A N 1
ATOM 933 C CA . ALA A 1 136 ? -23.456 3.699 27.646 1.00 93.12 136 ALA A CA 1
ATOM 934 C C . ALA A 1 136 ? -22.985 3.032 28.951 1.00 93.12 136 ALA A C 1
ATOM 936 O O . ALA A 1 136 ? -23.764 2.928 29.903 1.00 93.12 136 ALA A O 1
ATOM 937 N N . ASP A 1 137 ? -21.711 2.647 29.029 1.00 94.50 137 ASP A N 1
ATOM 938 C CA . ASP A 1 137 ? -21.114 2.053 30.227 1.00 94.50 137 ASP A CA 1
ATOM 939 C C . ASP A 1 137 ? -21.064 3.064 31.385 1.00 94.50 137 ASP A C 1
ATOM 941 O O . ASP A 1 137 ? -21.423 2.733 32.517 1.00 94.50 137 ASP A O 1
ATOM 945 N N . MET A 1 138 ? -20.711 4.329 31.115 1.00 92.25 138 MET A N 1
ATOM 946 C CA . MET A 1 138 ? -20.782 5.391 32.125 1.00 92.25 138 MET A CA 1
ATOM 947 C C . MET A 1 138 ? -22.217 5.657 32.584 1.00 92.25 138 MET A C 1
ATOM 949 O O . MET A 1 138 ? -22.445 5.851 33.777 1.00 92.25 138 MET A O 1
ATOM 953 N N . ALA A 1 139 ? -23.195 5.654 31.677 1.00 93.44 139 ALA A N 1
ATOM 954 C CA . ALA A 1 139 ? -24.598 5.824 32.043 1.00 93.44 139 ALA A CA 1
ATOM 955 C C . ALA A 1 139 ? -25.094 4.676 32.940 1.00 93.44 139 ALA A C 1
ATOM 957 O O . ALA A 1 139 ? -25.795 4.926 33.925 1.00 93.44 139 ALA A O 1
ATOM 958 N N . ALA A 1 140 ? -24.699 3.434 32.646 1.00 94.75 140 ALA A N 1
ATOM 959 C CA . ALA A 1 140 ? -25.016 2.276 33.479 1.00 94.75 140 ALA A CA 1
ATOM 960 C C . ALA A 1 140 ? -24.376 2.381 34.874 1.00 94.75 140 ALA A C 1
ATOM 962 O O . ALA A 1 140 ? -25.050 2.142 35.881 1.00 94.75 140 ALA A O 1
ATOM 963 N N . GLU A 1 141 ? -23.110 2.795 34.956 1.00 94.12 141 GLU A N 1
ATOM 964 C CA . GLU A 1 141 ? -22.420 2.977 36.236 1.00 94.12 141 GLU A CA 1
ATOM 965 C C . GLU A 1 141 ? -23.024 4.124 37.054 1.00 94.12 141 GLU A C 1
ATOM 967 O O . GLU A 1 141 ? -23.255 3.971 38.252 1.00 94.12 141 GLU A O 1
ATOM 972 N N . MET A 1 142 ? -23.391 5.240 36.416 1.00 93.00 142 MET A N 1
ATOM 973 C CA . MET A 1 142 ? -24.085 6.350 37.079 1.00 93.00 142 MET A CA 1
ATOM 974 C C . MET A 1 142 ? -25.467 5.935 37.591 1.00 93.00 142 MET A C 1
ATOM 976 O O . MET A 1 142 ? -25.831 6.286 38.711 1.00 93.00 142 MET A O 1
ATOM 980 N N . ALA A 1 143 ? -26.220 5.134 36.832 1.00 94.25 143 ALA A N 1
ATOM 981 C CA . ALA A 1 143 ? -27.502 4.600 37.288 1.00 94.25 143 ALA A CA 1
ATOM 982 C C . ALA A 1 143 ? -27.337 3.677 38.509 1.00 94.25 143 ALA A C 1
ATOM 984 O O . ALA A 1 143 ? -28.104 3.778 39.473 1.00 94.25 143 ALA A O 1
ATOM 985 N N . ASN A 1 144 ? -26.315 2.815 38.508 1.00 94.88 144 ASN A N 1
ATOM 986 C CA . ASN A 1 144 ? -25.984 1.968 39.655 1.00 94.88 144 ASN A CA 1
ATOM 987 C C . ASN A 1 144 ? -25.514 2.792 40.861 1.00 94.88 144 ASN A C 1
ATOM 989 O O . ASN A 1 144 ? -25.964 2.546 41.983 1.00 94.88 144 ASN A O 1
ATOM 993 N N . PHE A 1 145 ? -24.673 3.803 40.643 1.00 95.56 145 PHE A N 1
ATOM 994 C CA . PHE A 1 145 ? -24.222 4.731 41.675 1.00 95.56 145 PHE A CA 1
ATOM 995 C C . PHE A 1 145 ? -25.404 5.477 42.308 1.00 95.56 145 PHE A C 1
ATOM 997 O O . PHE A 1 145 ? -25.559 5.448 43.529 1.00 95.56 145 PHE A O 1
ATOM 1004 N N . THR A 1 146 ? -26.299 6.057 41.500 1.00 94.94 146 THR A N 1
ATOM 1005 C CA . THR A 1 146 ? -27.513 6.727 41.989 1.00 94.94 146 THR A CA 1
ATOM 1006 C C . THR A 1 146 ? -28.433 5.756 42.724 1.00 94.94 146 THR A C 1
ATOM 1008 O O . THR A 1 146 ? -28.928 6.089 43.800 1.00 94.94 146 THR A O 1
ATOM 1011 N N . LYS A 1 147 ? -28.633 4.533 42.218 1.00 94.31 147 LYS A N 1
ATOM 1012 C CA . LYS A 1 147 ? -29.419 3.501 42.915 1.00 94.31 147 LYS A CA 1
ATOM 1013 C C . LYS A 1 147 ? -28.830 3.182 44.291 1.00 94.31 147 LYS A C 1
ATOM 1015 O O . LYS A 1 147 ? -29.571 3.133 45.271 1.00 94.31 147 LYS A O 1
ATOM 1020 N N . ASN A 1 148 ? -27.515 3.002 44.384 1.00 95.31 148 ASN A N 1
ATOM 1021 C CA . ASN A 1 148 ? -26.830 2.749 45.652 1.00 95.31 148 ASN A CA 1
ATOM 1022 C C . ASN A 1 148 ? -26.906 3.961 46.597 1.00 95.31 148 ASN A C 1
ATOM 1024 O O . ASN A 1 148 ? -27.102 3.800 47.803 1.00 95.31 148 ASN A O 1
ATOM 1028 N N . GLN A 1 149 ? -26.830 5.181 46.066 1.00 93.00 149 GLN A N 1
ATOM 1029 C CA . GLN A 1 149 ? -26.991 6.406 46.848 1.00 93.00 149 GLN A CA 1
ATOM 1030 C C . GLN A 1 149 ? -28.423 6.558 47.391 1.00 93.00 149 GLN A C 1
ATOM 1032 O O . GLN A 1 149 ? -28.610 6.867 48.567 1.00 93.00 149 GLN A O 1
ATOM 1037 N N . ILE A 1 150 ? -29.440 6.242 46.585 1.00 89.88 150 ILE A N 1
ATOM 1038 C CA . ILE A 1 150 ? -30.838 6.203 47.036 1.00 89.88 150 ILE A CA 1
ATOM 1039 C C . ILE A 1 150 ? -31.031 5.109 48.087 1.00 89.88 150 ILE A C 1
ATOM 1041 O O . ILE A 1 150 ? -31.687 5.359 49.090 1.00 89.88 150 ILE A O 1
ATOM 1045 N N . LEU A 1 151 ? -30.450 3.919 47.917 1.00 91.31 151 LEU A N 1
ATOM 1046 C CA . LEU A 1 151 ? -30.563 2.839 48.904 1.00 91.31 151 LEU A CA 1
ATOM 1047 C C . LEU A 1 151 ? -29.903 3.186 50.241 1.00 91.31 151 LEU A C 1
ATOM 1049 O O . LEU A 1 151 ? -30.451 2.858 51.289 1.00 91.31 151 LEU A O 1
ATOM 1053 N N . THR A 1 152 ? -28.756 3.865 50.231 1.00 93.06 152 THR A N 1
ATOM 1054 C CA . THR A 1 152 ? -28.084 4.301 51.468 1.00 93.06 152 THR A CA 1
ATOM 1055 C C . THR A 1 152 ? -28.856 5.425 52.168 1.00 93.06 152 THR A C 1
ATOM 1057 O O . THR A 1 152 ? -29.048 5.378 53.387 1.00 93.06 152 THR A O 1
ATOM 1060 N N . GLN A 1 153 ? -29.394 6.391 51.418 1.00 89.56 153 GLN A N 1
ATOM 1061 C CA . GLN A 1 153 ? -30.246 7.446 51.974 1.00 89.56 153 GLN A CA 1
ATOM 1062 C C . GLN A 1 153 ? -31.608 6.906 52.455 1.00 89.56 153 GLN A C 1
ATOM 1064 O O . GLN A 1 153 ? -32.053 7.231 53.55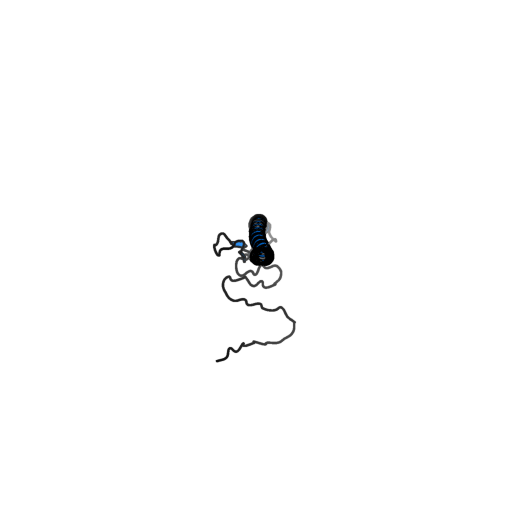2 1.00 89.56 153 GLN A O 1
ATOM 1069 N N . ALA A 1 154 ? -32.236 6.001 51.703 1.00 86.06 154 ALA A N 1
ATOM 1070 C CA . ALA A 1 154 ? -33.463 5.325 52.115 1.00 86.06 154 ALA A CA 1
ATOM 1071 C C . ALA A 1 154 ? -33.223 4.403 53.315 1.00 86.06 154 ALA A C 1
ATOM 1073 O O . ALA A 1 154 ? -34.041 4.378 54.223 1.00 86.06 154 ALA A O 1
ATOM 1074 N N . GLY A 1 155 ? -32.100 3.684 53.371 1.00 87.25 155 GLY A N 1
ATOM 1075 C CA . GLY A 1 155 ? -31.740 2.833 54.506 1.00 87.25 155 GLY A CA 1
ATOM 1076 C C . GLY A 1 155 ? -31.574 3.626 55.804 1.00 87.25 155 GLY A C 1
ATOM 1077 O O . GLY A 1 155 ? -32.071 3.201 56.845 1.00 87.25 155 GLY A O 1
ATOM 1078 N N . THR A 1 156 ? -30.957 4.811 55.745 1.00 86.00 156 THR A N 1
ATOM 1079 C CA . THR A 1 156 ? -30.835 5.706 56.911 1.00 86.00 156 THR A CA 1
ATOM 1080 C C . THR A 1 156 ? -32.176 6.326 57.319 1.00 86.00 156 THR A C 1
ATOM 1082 O O . THR A 1 156 ? -32.513 6.303 58.505 1.00 86.00 156 THR A O 1
ATOM 1085 N N . SER A 1 157 ? -32.992 6.803 56.372 1.00 79.81 157 SER A N 1
ATOM 1086 C CA . SER A 1 157 ? -34.336 7.323 56.670 1.00 79.81 157 SER A CA 1
ATOM 1087 C C . SER A 1 157 ? -35.309 6.239 57.154 1.00 79.81 157 SER A C 1
ATOM 1089 O O . SER A 1 157 ? -36.075 6.488 58.082 1.00 79.81 157 SER A O 1
ATOM 1091 N N . MET A 1 158 ? -35.253 5.023 56.602 1.00 79.25 158 MET A N 1
ATOM 1092 C CA . MET A 1 158 ? -36.068 3.888 57.052 1.00 79.25 158 MET A CA 1
ATOM 1093 C C . MET A 1 158 ? -35.647 3.400 58.438 1.00 79.25 158 MET A C 1
ATOM 1095 O O . MET A 1 158 ? -36.516 3.091 59.250 1.00 79.25 158 MET A O 1
ATOM 1099 N N . LEU A 1 159 ? -34.349 3.399 58.763 1.00 78.25 159 LEU A N 1
ATOM 1100 C CA . LEU A 1 159 ? -33.884 3.158 60.134 1.00 78.25 159 LEU A CA 1
ATOM 1101 C C . LEU A 1 159 ? -34.396 4.225 61.107 1.00 78.25 159 LEU A C 1
ATOM 1103 O O . LEU A 1 159 ? -34.843 3.891 62.204 1.00 78.25 159 LEU A O 1
ATOM 1107 N N . ALA A 1 160 ? -34.360 5.502 60.726 1.00 75.88 160 ALA A N 1
ATOM 1108 C CA . ALA A 1 160 ? -34.870 6.582 61.568 1.00 75.88 160 ALA A CA 1
ATOM 1109 C C . ALA A 1 160 ? -36.392 6.470 61.790 1.00 75.88 160 ALA A C 1
ATOM 1111 O O . ALA A 1 160 ? -36.864 6.616 62.919 1.00 75.88 160 ALA A O 1
ATOM 1112 N N . GLN A 1 161 ? -37.154 6.141 60.743 1.00 77.62 161 GLN A N 1
ATOM 1113 C CA . GLN A 1 161 ? -38.610 6.003 60.812 1.00 77.62 161 GLN A CA 1
ATOM 1114 C C . GLN A 1 161 ? -39.052 4.733 61.556 1.00 77.62 161 GLN A C 1
ATOM 1116 O O . GLN A 1 161 ? -39.997 4.792 62.341 1.00 77.62 161 GLN A O 1
ATOM 1121 N N . ALA A 1 162 ? -38.339 3.611 61.402 1.00 75.25 162 ALA A N 1
ATOM 1122 C CA . ALA A 1 162 ? -38.574 2.398 62.188 1.00 75.25 162 ALA A CA 1
ATOM 1123 C C . ALA A 1 162 ? -38.301 2.627 63.685 1.00 75.25 162 ALA A C 1
ATOM 1125 O O . ALA A 1 162 ? -39.073 2.174 64.530 1.00 75.25 162 ALA A O 1
ATOM 1126 N N . ASN A 1 163 ? -37.256 3.392 64.023 1.00 71.75 163 ASN A N 1
ATOM 1127 C CA . ASN A 1 163 ? -36.961 3.755 65.411 1.00 71.75 163 ASN A CA 1
ATOM 1128 C C . ASN A 1 163 ? -38.018 4.693 66.021 1.00 71.75 163 ASN A C 1
ATOM 1130 O O . ASN A 1 163 ? -38.368 4.527 67.189 1.00 71.75 163 ASN A O 1
ATOM 1134 N N . GLN A 1 164 ? -38.562 5.648 65.257 1.00 78.38 164 GLN A N 1
ATOM 1135 C CA . GLN A 1 164 ? -39.656 6.511 65.732 1.00 78.38 164 GLN A CA 1
ATOM 1136 C C . GLN A 1 164 ? -40.983 5.753 65.872 1.00 78.38 164 GLN A C 1
ATOM 1138 O O . GLN A 1 164 ? -41.688 5.921 66.868 1.00 78.38 164 GLN A O 1
ATOM 1143 N N . ALA A 1 165 ? -41.309 4.877 64.919 1.00 73.69 165 ALA A N 1
ATOM 1144 C CA . ALA A 1 165 ? -42.494 4.028 65.002 1.00 73.69 165 ALA A CA 1
ATOM 1145 C C . ALA A 1 165 ? -42.427 3.080 66.214 1.00 73.69 165 ALA A C 1
ATOM 1147 O O . ALA A 1 165 ? -43.416 2.942 66.932 1.00 73.69 165 ALA A O 1
ATOM 1148 N N . ALA A 1 166 ? -41.258 2.493 66.500 1.00 70.69 166 ALA A N 1
ATOM 1149 C CA . ALA A 1 166 ? -41.059 1.638 67.671 1.00 70.69 166 ALA A CA 1
ATOM 1150 C C . ALA A 1 166 ? -41.267 2.387 69.003 1.00 70.69 166 ALA A C 1
ATOM 1152 O O . ALA A 1 166 ? -41.858 1.839 69.934 1.00 70.69 166 ALA A O 1
ATOM 1153 N N . GLN A 1 167 ? -40.846 3.653 69.097 1.00 72.88 167 GLN A N 1
ATOM 1154 C CA . GLN A 1 167 ? -41.047 4.471 70.301 1.00 72.88 167 GLN A CA 1
ATOM 1155 C C . GLN A 1 167 ? -42.516 4.874 70.509 1.00 72.88 167 GLN A C 1
ATOM 1157 O O . GLN A 1 167 ? -42.989 4.878 71.645 1.00 72.88 167 GLN A O 1
ATOM 1162 N N . ASN A 1 168 ? -43.261 5.125 69.427 1.00 70.69 168 ASN A N 1
ATOM 1163 C CA . ASN A 1 168 ? -44.701 5.395 69.495 1.00 70.69 168 ASN A CA 1
ATOM 1164 C C . ASN A 1 168 ? -45.528 4.173 69.921 1.00 70.69 168 ASN A C 1
ATOM 1166 O O . ASN A 1 168 ? -46.601 4.338 70.483 1.00 70.69 168 ASN A O 1
ATOM 1170 N N . VAL A 1 169 ? -45.052 2.946 69.696 1.00 62.34 169 VAL A N 1
ATOM 1171 C CA . VAL A 1 169 ? -45.725 1.747 70.231 1.00 62.34 169 VAL A CA 1
ATOM 1172 C C . VAL A 1 169 ? -45.493 1.617 71.738 1.00 62.34 169 VAL A C 1
ATOM 1174 O O . VAL A 1 169 ? -46.385 1.201 72.472 1.00 62.34 169 VAL A O 1
ATOM 1177 N N . LEU A 1 170 ? -44.321 2.020 72.228 1.00 61.12 170 LEU A N 1
ATOM 1178 C CA . LEU A 1 170 ? -43.998 1.950 73.651 1.00 61.12 170 LEU A CA 1
ATOM 1179 C C . LEU A 1 170 ? -44.745 3.002 74.490 1.00 61.12 170 LEU A C 1
ATOM 1181 O O . LEU A 1 170 ? -44.967 2.782 75.678 1.00 61.12 170 LEU A O 1
ATOM 1185 N N . SER A 1 171 ? -45.164 4.120 73.890 1.00 63.59 171 SER A N 1
ATOM 1186 C CA . SER A 1 171 ? -46.026 5.105 74.557 1.00 63.59 171 SER A CA 1
ATOM 1187 C C . SER A 1 171 ? -47.487 4.657 74.671 1.00 63.59 171 SER A C 1
ATOM 1189 O O . SER A 1 171 ? -48.183 5.147 75.551 1.00 63.59 171 SER A O 1
ATOM 1191 N N . LEU A 1 172 ? -47.943 3.701 73.852 1.00 63.94 172 LEU A N 1
ATOM 1192 C CA . LEU A 1 172 ? -49.296 3.129 73.940 1.00 63.94 172 LEU A CA 1
ATOM 1193 C C . LEU A 1 172 ? -49.456 2.118 75.088 1.00 63.94 172 LEU A C 1
ATOM 1195 O O . LEU A 1 172 ? -50.579 1.786 75.455 1.00 63.94 172 LEU A O 1
ATOM 1199 N N . PHE A 1 173 ? -48.349 1.631 75.654 1.00 58.56 173 PHE A N 1
ATOM 1200 C CA . PHE A 1 173 ? -48.335 0.704 76.793 1.00 58.56 173 PHE A CA 1
ATOM 1201 C C . PHE A 1 173 ? -47.983 1.381 78.130 1.00 58.56 173 PHE A C 1
ATOM 1203 O O . PHE A 1 173 ? -47.636 0.692 79.091 1.00 58.56 173 PHE A O 1
ATOM 1210 N N . ARG A 1 174 ? -48.041 2.714 78.200 1.00 54.03 174 ARG A N 1
ATOM 1211 C CA . ARG A 1 174 ? -47.742 3.506 79.400 1.00 54.03 174 ARG A CA 1
ATOM 1212 C C . ARG A 1 174 ? -48.939 4.315 79.867 1.00 54.03 174 ARG A C 1
ATOM 1214 O O . ARG A 1 174 ? -49.731 4.741 79.003 1.00 54.03 174 ARG A O 1
#

Radius of gyration: 37.28 Å; Cα contacts (8 Å, |Δi|>4): 93; chains: 1; bounding box: 87×29×119 Å

Sequence (174 aa):
GGMTFTSAVAGSGTPAAPLVSTTAAATAGTASTAAGASDYAAALAFQVGADNNANNQVSVDLTAKYTTTALGLGTGDLLTQAAAQTYIDTAKTALNTLITQRADLGATQNQLNFVQANLATSIEQSTAAVSSIRDADMAAEMANFTKNQILTQAGTSMLAQANQAAQNVLSLFR

pLDDT: mean 74.62, std 20.73, range [29.64, 96.75]

Foldseek 3Di:
DDDDDDDDDDDDDDDDDDDDDDDDDDPAFDDDPDPQWLCRPAWDWDQLDDDPDPVRIQTQDSNQTLDCVSLVNPDQDPPDPVSVVVNVVSVVSSVVVVVVSVVVVVVSVVVVVVSVVVVVVVVVVVVVVVVVVVVVVVVVVVVVVVVVVCVVVVVVVVVVVVVVVVVVVVVVVD